Protein AF-A0A9E2PWZ3-F1 (afdb_monomer)

Foldseek 3Di:
DDAAADEDDPVLQVDDLDPPDPDHSVVRVVVVVVCVVVVNVVRHHYDYDDDDDVVVVVVPDDPVVVVVVVVCVVVVPND

Solvent-accessible surface area (backbone atoms only — not comparable to full-atom values): 5124 Å² total; per-residue (Å²): 134,83,90,43,80,43,74,69,61,76,72,60,56,71,56,79,70,61,87,93,46,89,71,55,40,67,58,57,56,54,53,53,47,54,41,50,78,69,64,43,59,89,73,39,46,79,40,83,77,70,82,78,62,64,68,67,55,52,74,79,43,59,68,70,56,55,53,54,51,53,52,40,59,74,69,65,58,84,124

Mean predicted aligned error: 4.08 Å

Radius of gyration: 16.46 Å; Cα contacts (8 Å, |Δi|>4): 44; chains: 1; bounding box: 40×19×44 Å

Nearest PDB structures (foldseek):
  7ao8-assembly1_E  TM=8.966E-01  e=1.446E-02  Homo sapiens
  6fyz-assembly3_C  TM=8.935E-01  e=1.549E-02  Homo sapiens
  6z2k-assembly1_E  TM=9.018E-01  e=4.974E-02  Homo sapiens
  7kbh-assembly2_B  TM=9.070E-01  e=1.133E-01  Homo sapien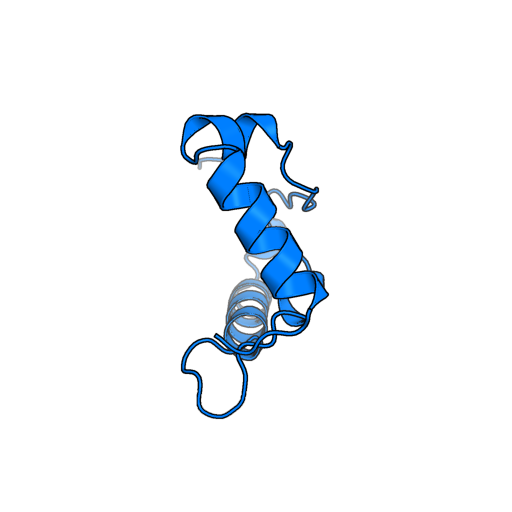s
  3max-assembly1_A  TM=9.044E-01  e=1.598E-01  Homo sapiens

Sequence (79 aa):
MNKTGFLYDERYLLHDTGPYHPEVPARLKVIYNGIKDANLLPMLTLINASLADLKWIEAVHERNYINRFKEACLAGKKI

Structure (mmCIF, N/CA/C/O backbone):
data_AF-A0A9E2PWZ3-F1
#
_entry.id   AF-A0A9E2PWZ3-F1
#
loop_
_atom_site.group_PDB
_atom_site.id
_atom_site.type_symbol
_atom_site.label_atom_id
_atom_site.label_alt_id
_atom_site.label_comp_id
_atom_site.label_asym_id
_atom_site.label_entity_id
_atom_site.label_seq_id
_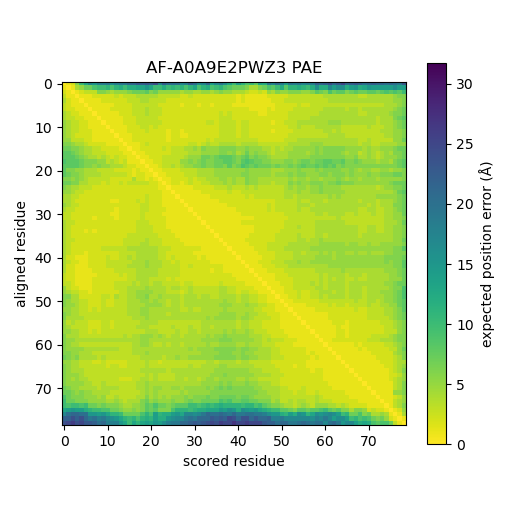atom_site.pdbx_PDB_ins_code
_atom_site.Cartn_x
_atom_site.Cartn_y
_atom_site.Cartn_z
_atom_site.occupancy
_atom_site.B_iso_or_equiv
_atom_site.auth_seq_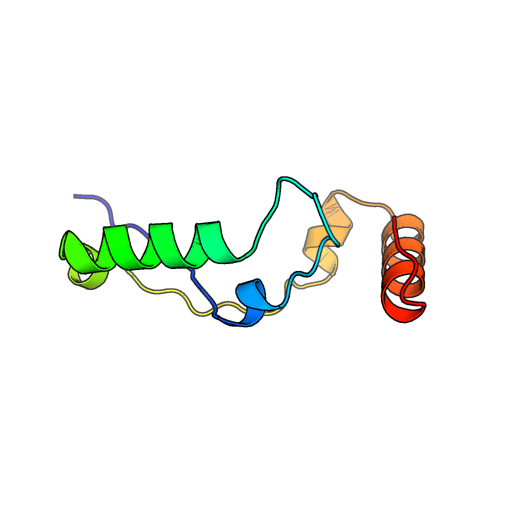id
_atom_site.auth_comp_id
_atom_site.auth_asym_id
_atom_site.auth_atom_id
_atom_site.pdbx_PDB_model_num
ATOM 1 N N . MET A 1 1 ? -4.504 -7.639 25.945 1.00 72.31 1 MET A N 1
ATOM 2 C CA . MET A 1 1 ? -4.765 -7.516 24.496 1.00 72.31 1 MET A CA 1
ATOM 3 C C . MET A 1 1 ? -3.677 -6.629 23.917 1.00 72.3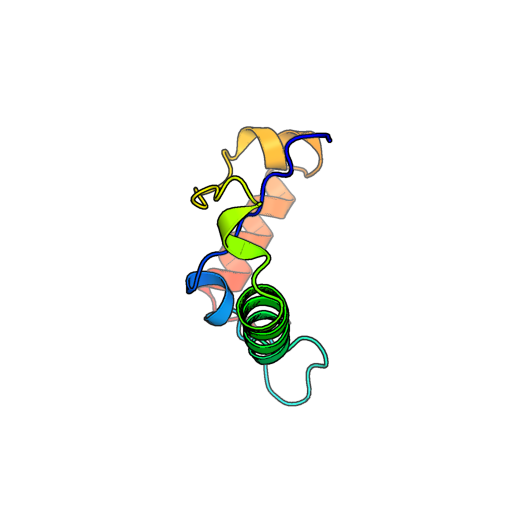1 1 MET A C 1
ATOM 5 O O . MET A 1 1 ? -3.451 -5.559 24.473 1.00 72.31 1 MET A O 1
ATOM 9 N N . ASN A 1 2 ? -2.943 -7.088 22.903 1.00 88.38 2 ASN A N 1
ATOM 10 C CA . ASN A 1 2 ? -1.846 -6.302 22.333 1.00 88.38 2 ASN A CA 1
ATOM 11 C C . ASN A 1 2 ? -2.409 -5.201 21.427 1.00 88.38 2 ASN A C 1
ATOM 13 O O . ASN A 1 2 ? -3.407 -5.413 20.739 1.00 88.38 2 ASN A O 1
ATOM 17 N N . LYS A 1 3 ? -1.778 -4.023 21.434 1.00 94.19 3 LYS A N 1
ATOM 18 C CA . LYS A 1 3 ? -2.130 -2.947 20.500 1.00 94.19 3 LYS A CA 1
ATOM 19 C C . LYS A 1 3 ? -1.737 -3.374 19.086 1.00 94.19 3 LYS A C 1
ATOM 21 O O . LYS A 1 3 ? -0.605 -3.802 18.878 1.00 94.19 3 LYS A O 1
ATOM 26 N N . THR A 1 4 ? -2.658 -3.235 18.137 1.00 97.00 4 THR A N 1
ATOM 27 C CA . THR A 1 4 ? -2.425 -3.567 16.724 1.00 97.00 4 THR A CA 1
ATOM 28 C C . THR A 1 4 ? -2.427 -2.285 15.902 1.00 97.00 4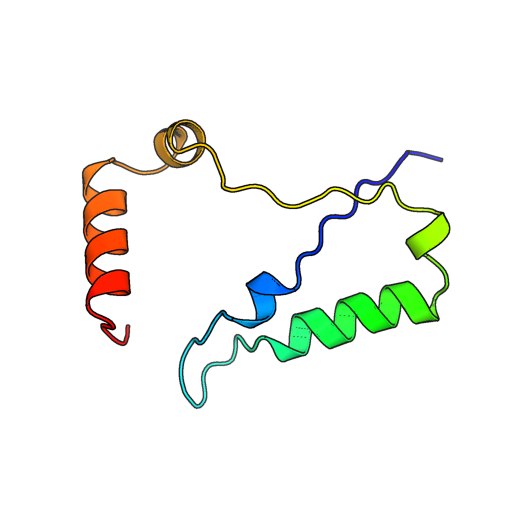 THR A C 1
ATOM 30 O O . THR A 1 4 ? -3.390 -1.521 15.948 1.00 97.00 4 THR A O 1
ATOM 33 N N . GLY A 1 5 ? -1.335 -2.036 15.180 1.00 97.19 5 GLY A N 1
ATOM 34 C CA . GLY A 1 5 ? -1.254 -0.946 14.212 1.00 97.19 5 GLY A CA 1
ATOM 35 C C . GLY A 1 5 ? -1.927 -1.336 12.901 1.00 97.19 5 GLY A C 1
ATOM 36 O O . GLY A 1 5 ? -1.744 -2.455 12.427 1.00 97.19 5 GLY A O 1
ATOM 37 N N . PHE A 1 6 ? -2.685 -0.420 12.309 1.00 97.00 6 PHE A N 1
ATOM 38 C CA . PHE A 1 6 ? -3.316 -0.608 11.010 1.00 97.00 6 PHE A CA 1
ATOM 39 C C . PHE A 1 6 ? -3.012 0.581 10.110 1.00 97.00 6 PHE A C 1
ATOM 41 O O . PHE A 1 6 ? -3.296 1.724 10.462 1.00 97.00 6 PHE A O 1
ATOM 48 N N . LEU A 1 7 ? -2.426 0.303 8.950 1.00 97.19 7 LEU A N 1
ATOM 49 C CA . LEU A 1 7 ? -2.042 1.305 7.970 1.00 97.19 7 LEU A CA 1
ATOM 50 C C . LEU A 1 7 ? -2.827 1.059 6.686 1.00 97.19 7 LEU A C 1
ATOM 52 O O . LEU A 1 7 ? -2.803 -0.033 6.122 1.00 97.19 7 LEU A O 1
ATOM 56 N N . TYR A 1 8 ? -3.512 2.099 6.236 1.00 95.25 8 TYR A N 1
ATOM 57 C CA . TYR A 1 8 ? -4.242 2.141 4.979 1.00 95.25 8 TYR A CA 1
ATOM 58 C C . TYR A 1 8 ? -4.105 3.543 4.396 1.00 95.25 8 TYR A C 1
ATOM 60 O O . TYR A 1 8 ? -4.063 4.524 5.137 1.00 95.25 8 TYR A O 1
ATOM 68 N N . ASP A 1 9 ? -4.061 3.632 3.072 1.00 95.50 9 ASP A N 1
ATOM 69 C CA . ASP A 1 9 ? -4.074 4.899 2.362 1.00 95.50 9 ASP A CA 1
ATOM 70 C C . ASP A 1 9 ? -4.797 4.741 1.024 1.00 95.50 9 ASP A C 1
ATOM 72 O O . ASP A 1 9 ? -4.561 3.782 0.285 1.00 95.50 9 ASP A O 1
ATOM 76 N N . GLU A 1 10 ? -5.675 5.686 0.692 1.00 94.56 10 GLU A N 1
ATOM 77 C CA . GLU A 1 10 ? -6.438 5.646 -0.558 1.00 94.56 10 GLU A CA 1
ATOM 78 C C . GLU A 1 10 ? -5.540 5.757 -1.795 1.00 94.56 10 GLU A C 1
ATOM 80 O O . GLU A 1 10 ? -5.904 5.261 -2.860 1.00 94.56 10 GLU A O 1
ATOM 85 N N . ARG A 1 11 ? -4.333 6.331 -1.668 1.00 95.06 11 ARG A N 1
ATOM 86 C CA . ARG A 1 11 ? -3.353 6.421 -2.762 1.00 95.06 11 ARG A CA 1
ATOM 87 C C . ARG A 1 11 ? -2.936 5.051 -3.290 1.00 95.06 11 ARG A C 1
ATOM 89 O O . ARG A 1 11 ? -2.549 4.948 -4.449 1.00 95.06 11 ARG A O 1
ATOM 96 N N . TYR A 1 12 ? -3.052 3.988 -2.495 1.00 93.69 12 TYR A N 1
ATOM 97 C CA . TYR A 1 12 ? -2.785 2.620 -2.954 1.00 93.69 12 TYR A CA 1
ATOM 98 C C . TYR A 1 12 ? -3.767 2.157 -4.030 1.00 93.69 12 TYR A C 1
ATOM 100 O O . TYR A 1 12 ? -3.463 1.251 -4.801 1.00 93.69 12 TYR A O 1
ATOM 108 N N . LEU A 1 13 ? -4.927 2.808 -4.128 1.00 94.44 13 LEU A N 1
ATOM 109 C CA . LEU A 1 13 ? -5.910 2.521 -5.161 1.00 94.44 13 LEU A CA 1
ATOM 110 C C . LEU A 1 13 ? -5.492 3.034 -6.545 1.00 94.44 13 LEU A C 1
ATOM 112 O O . LEU A 1 13 ? -6.110 2.652 -7.535 1.00 94.44 13 LEU A O 1
ATOM 116 N N . LEU A 1 14 ? -4.456 3.877 -6.612 1.00 91.56 14 LEU A N 1
ATOM 117 C CA . LEU A 1 14 ? -3.879 4.397 -7.854 1.00 91.56 14 LEU A CA 1
ATOM 118 C C . LEU A 1 14 ? -2.901 3.412 -8.513 1.00 91.56 14 LEU A C 1
ATOM 120 O O . LEU A 1 14 ? -2.345 3.723 -9.563 1.00 91.56 14 LEU A O 1
ATOM 124 N N . HIS A 1 15 ? -2.654 2.253 -7.897 1.00 89.19 15 HIS A N 1
ATOM 125 C CA . HIS A 1 15 ? -1.784 1.237 -8.473 1.00 89.19 15 HIS A CA 1
ATOM 126 C C . HIS A 1 15 ? -2.470 0.546 -9.660 1.00 89.19 15 HIS A C 1
ATOM 128 O O . HIS A 1 15 ? -3.316 -0.328 -9.477 1.00 89.19 15 HIS A O 1
ATOM 134 N N . ASP A 1 16 ? -2.117 0.958 -10.876 1.00 86.56 16 ASP A N 1
ATOM 135 C CA . ASP A 1 16 ? -2.579 0.338 -12.117 1.00 86.56 16 ASP A CA 1
ATOM 136 C C . ASP A 1 16 ? -1.522 -0.635 -12.651 1.00 86.56 16 ASP A C 1
ATOM 138 O O . ASP A 1 16 ? -0.427 -0.240 -13.053 1.00 86.56 16 ASP A O 1
ATOM 142 N N . THR A 1 17 ? -1.864 -1.918 -12.636 1.00 87.62 17 THR A N 1
ATOM 143 C CA . THR A 1 17 ? -1.044 -3.034 -13.127 1.00 87.62 17 THR A CA 1
ATOM 144 C C . THR A 1 17 ? -1.403 -3.436 -14.560 1.00 87.62 17 THR A C 1
ATOM 146 O O . THR A 1 17 ? -0.787 -4.337 -15.127 1.00 87.62 17 THR A O 1
ATOM 149 N N . GLY A 1 18 ? -2.371 -2.754 -15.179 1.00 87.56 18 GLY A N 1
ATOM 150 C CA . GLY A 1 18 ? -2.846 -3.033 -16.524 1.00 87.56 18 GLY A CA 1
ATOM 151 C C . GLY A 1 18 ? -3.997 -4.047 -16.594 1.00 87.56 18 GLY A C 1
ATOM 152 O O . GLY A 1 18 ? -4.397 -4.665 -15.604 1.00 87.56 18 GLY A O 1
ATOM 153 N N . PRO A 1 19 ? -4.588 -4.213 -17.791 1.00 87.81 19 PRO A N 1
ATOM 154 C CA . PRO A 1 19 ? -5.741 -5.082 -17.985 1.00 87.81 19 PRO A CA 1
ATOM 155 C C . PRO A 1 19 ? -5.379 -6.555 -17.765 1.00 87.81 19 PRO A C 1
ATOM 157 O O . PRO A 1 19 ? -4.292 -6.997 -18.127 1.00 87.81 19 PRO A O 1
ATOM 160 N N . TYR A 1 20 ? -6.332 -7.323 -17.228 1.00 88.12 20 TYR A N 1
ATOM 161 C CA . TYR A 1 20 ? -6.216 -8.764 -16.949 1.00 88.12 20 TYR A CA 1
ATOM 162 C C . TYR A 1 20 ? -5.166 -9.158 -15.896 1.00 88.12 20 TYR A C 1
ATOM 164 O O . TYR A 1 20 ? -4.974 -10.350 -15.652 1.00 88.12 20 TYR A O 1
ATOM 172 N N . HIS A 1 21 ? -4.518 -8.194 -15.238 1.00 90.31 21 HIS A N 1
ATOM 173 C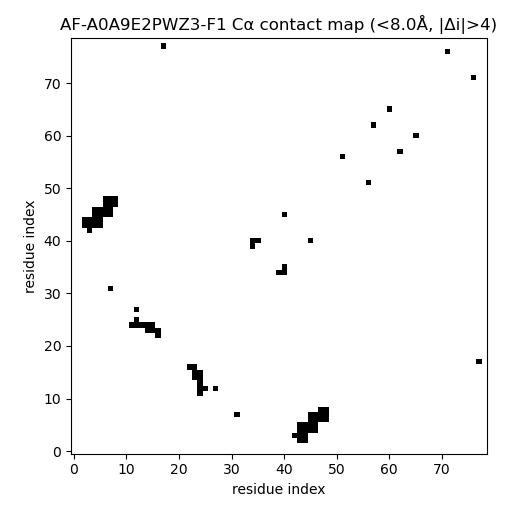 CA . HIS A 1 21 ? -3.583 -8.483 -14.160 1.00 90.31 21 HIS A CA 1
ATOM 174 C C . HIS A 1 21 ? -4.337 -8.946 -12.893 1.00 90.31 21 HIS A C 1
ATOM 176 O O . HIS A 1 21 ? -5.354 -8.347 -12.532 1.00 90.31 21 HIS A O 1
ATOM 182 N N . PRO A 1 22 ? -3.880 -10.004 -12.192 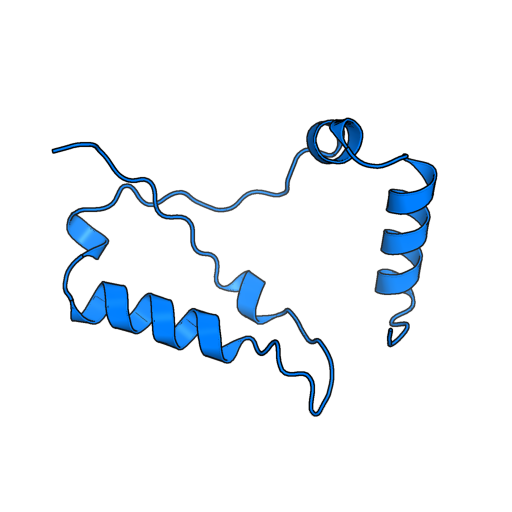1.00 91.75 22 PRO A N 1
ATOM 183 C CA . PRO A 1 22 ? -4.577 -10.528 -11.011 1.00 91.75 22 PRO A CA 1
ATOM 184 C C . PRO A 1 22 ? -4.508 -9.585 -9.801 1.00 91.75 22 PRO A C 1
ATOM 186 O O . PRO A 1 22 ? -5.393 -9.589 -8.944 1.00 91.75 22 PRO A O 1
ATOM 189 N N . GLU A 1 23 ? -3.459 -8.766 -9.712 1.00 92.38 23 GLU A N 1
ATOM 190 C CA . GLU A 1 23 ? -3.357 -7.721 -8.694 1.00 92.38 23 GLU A CA 1
ATOM 191 C C . GLU A 1 23 ? -4.197 -6.508 -9.093 1.00 92.38 23 GLU A C 1
ATOM 193 O O . GLU A 1 23 ? -3.813 -5.766 -9.992 1.00 92.38 23 GLU A O 1
ATOM 198 N N . VAL A 1 24 ? -5.322 -6.302 -8.401 1.00 92.19 24 VAL A N 1
ATOM 199 C CA . VAL A 1 24 ? -6.246 -5.187 -8.650 1.00 92.19 24 VAL A CA 1
ATOM 200 C C . VAL A 1 24 ? -6.501 -4.343 -7.388 1.00 92.19 24 VAL A C 1
ATOM 202 O O . VAL A 1 24 ? -6.715 -4.904 -6.304 1.00 92.19 24 VAL A O 1
ATOM 205 N N . PRO A 1 25 ? -6.594 -3.002 -7.506 1.00 92.94 25 PRO A N 1
ATOM 206 C CA . PRO A 1 25 ? -6.910 -2.088 -6.400 1.00 92.94 25 PRO A CA 1
ATOM 207 C C . PRO A 1 25 ? -8.177 -2.417 -5.607 1.00 92.94 25 PRO A C 1
ATOM 209 O O . PRO A 1 25 ? -8.262 -2.150 -4.407 1.00 92.94 25 PRO A O 1
ATOM 212 N N . ALA A 1 26 ? -9.179 -3.008 -6.266 1.00 92.50 26 ALA A N 1
ATOM 213 C CA . ALA A 1 26 ? -10.468 -3.334 -5.659 1.00 92.50 26 ALA A CA 1
ATOM 214 C C . ALA A 1 26 ? -10.329 -4.232 -4.418 1.00 92.50 26 ALA A C 1
ATOM 216 O O . ALA A 1 26 ? -11.096 -4.080 -3.465 1.00 92.50 26 ALA A O 1
ATOM 217 N N . ARG A 1 27 ? -9.308 -5.103 -4.384 1.00 94.38 27 ARG A N 1
ATOM 218 C CA . ARG A 1 27 ? -9.011 -5.971 -3.237 1.00 94.38 27 ARG A CA 1
ATOM 219 C C . ARG A 1 27 ? -8.831 -5.171 -1.948 1.00 94.38 27 ARG A C 1
ATOM 221 O O . ARG A 1 27 ? -9.336 -5.571 -0.903 1.00 94.38 27 ARG A O 1
ATOM 228 N N . LEU A 1 28 ? -8.142 -4.033 -2.016 1.00 95.62 28 LEU A N 1
ATOM 229 C CA . LEU A 1 28 ? -7.870 -3.210 -0.842 1.00 95.62 28 LEU A CA 1
ATOM 230 C C . LEU A 1 28 ? -9.157 -2.593 -0.270 1.00 95.62 28 LEU A C 1
ATOM 232 O O . LEU A 1 28 ? -9.345 -2.599 0.946 1.00 95.62 28 LEU A O 1
ATOM 236 N N . LYS A 1 29 ? -10.072 -2.137 -1.138 1.00 95.44 29 LYS A N 1
ATOM 237 C CA . LYS A 1 29 ? -11.385 -1.605 -0.725 1.00 95.44 29 LYS A CA 1
ATOM 238 C C . LYS A 1 29 ? -12.212 -2.658 0.007 1.00 95.44 29 LYS A C 1
ATOM 240 O O . LYS A 1 29 ? -12.778 -2.369 1.056 1.00 95.44 29 LYS A O 1
ATOM 245 N N . VAL A 1 30 ? -12.257 -3.877 -0.534 1.00 96.75 30 VAL A N 1
ATOM 246 C CA . VAL A 1 30 ? -13.008 -4.991 0.066 1.00 96.75 30 VAL A CA 1
ATOM 247 C C . VAL A 1 30 ? -12.471 -5.321 1.460 1.00 96.75 30 VAL A C 1
ATOM 249 O O . VAL A 1 30 ? -13.255 -5.454 2.394 1.00 96.75 30 VAL A O 1
ATOM 252 N N . ILE A 1 31 ? -11.145 -5.385 1.626 1.00 96.88 31 ILE A N 1
ATOM 253 C CA . ILE A 1 31 ? -10.517 -5.648 2.929 1.00 96.88 31 ILE A CA 1
ATOM 254 C C . ILE A 1 31 ? -10.838 -4.533 3.932 1.00 96.88 31 ILE A C 1
ATOM 256 O O . ILE A 1 31 ? -11.260 -4.826 5.049 1.00 96.88 31 ILE A O 1
ATOM 260 N N . TYR A 1 32 ? -10.672 -3.265 3.544 1.00 97.06 32 TYR A N 1
ATOM 261 C CA . TYR A 1 32 ? -10.963 -2.133 4.427 1.00 97.06 32 TYR A CA 1
ATOM 262 C C . TYR A 1 32 ? -12.432 -2.121 4.874 1.00 97.06 32 TYR A C 1
ATOM 264 O O . TYR A 1 32 ? -12.714 -1.966 6.063 1.00 97.06 32 TYR A O 1
ATOM 272 N N . ASN A 1 33 ? -13.364 -2.347 3.941 1.00 97.50 33 ASN A N 1
ATOM 273 C CA . ASN A 1 33 ? -14.789 -2.434 4.254 1.00 97.50 33 ASN A CA 1
ATOM 274 C C . ASN A 1 33 ? -15.088 -3.603 5.194 1.00 97.50 33 ASN A C 1
ATOM 276 O O . ASN A 1 33 ? -15.766 -3.396 6.188 1.00 97.50 33 ASN A O 1
ATOM 280 N N . GLY A 1 34 ? -14.503 -4.785 4.978 1.00 98.19 34 GLY A N 1
ATOM 281 C CA . GLY A 1 34 ? -14.677 -5.915 5.895 1.00 98.19 34 GLY A CA 1
ATOM 282 C C . GLY A 1 34 ? -14.221 -5.608 7.329 1.00 98.19 34 GLY A C 1
ATOM 283 O O . GLY A 1 34 ? -14.901 -5.969 8.286 1.00 98.19 34 GLY A O 1
ATOM 284 N N . ILE A 1 35 ? -13.108 -4.885 7.495 1.00 97.56 35 ILE A N 1
ATOM 285 C CA . ILE A 1 35 ? -12.614 -4.439 8.813 1.00 97.56 35 ILE A CA 1
ATOM 286 C C . ILE A 1 35 ? -13.577 -3.425 9.447 1.00 97.56 35 ILE A C 1
ATOM 288 O O . ILE A 1 35 ? -13.845 -3.484 10.651 1.00 97.56 35 ILE A O 1
ATOM 292 N N . LYS A 1 36 ? -14.093 -2.490 8.644 1.00 97.38 36 LYS A N 1
ATOM 293 C CA . LYS A 1 36 ? -15.068 -1.485 9.077 1.00 97.38 36 LYS A CA 1
ATOM 294 C C . LYS A 1 36 ? -16.392 -2.125 9.498 1.00 97.38 36 LYS A C 1
ATOM 296 O O . LYS A 1 36 ? -16.879 -1.822 10.583 1.00 97.38 36 LYS A O 1
ATOM 301 N N . ASP A 1 37 ? -16.934 -3.017 8.677 1.00 98.44 37 ASP A N 1
ATOM 302 C CA . ASP A 1 37 ? -18.227 -3.678 8.880 1.00 98.44 37 ASP A CA 1
ATOM 303 C C . ASP A 1 37 ? -18.190 -4.631 10.082 1.00 98.44 37 ASP A C 1
ATOM 305 O O . ASP A 1 37 ? -19.175 -4.767 10.805 1.00 98.44 37 ASP A O 1
ATOM 309 N N . ALA A 1 38 ? -17.025 -5.221 10.368 1.00 98.06 38 ALA A N 1
ATOM 310 C CA . ALA A 1 38 ? -16.772 -5.988 11.587 1.00 98.06 38 ALA A CA 1
ATOM 311 C C . ALA A 1 38 ? -16.560 -5.113 12.844 1.00 98.06 38 ALA A C 1
ATOM 313 O O . ALA A 1 38 ? -16.273 -5.642 13.917 1.00 98.06 38 ALA A O 1
ATOM 314 N N . ASN A 1 39 ? -16.670 -3.784 12.728 1.00 97.50 39 ASN A N 1
ATOM 315 C CA . ASN A 1 39 ? -16.445 -2.808 13.796 1.00 97.50 39 ASN A CA 1
ATOM 316 C C . ASN A 1 39 ? -15.067 -2.936 14.479 1.00 97.50 39 ASN A C 1
ATOM 318 O O . ASN A 1 39 ? -14.925 -2.712 15.681 1.00 97.50 39 ASN A O 1
ATOM 322 N N . LEU A 1 40 ? -14.034 -3.296 13.710 1.00 96.81 40 LEU A N 1
ATOM 323 C CA . LEU A 1 40 ? -12.675 -3.473 14.230 1.00 96.81 40 LEU A CA 1
ATOM 324 C C . LEU A 1 40 ? -11.865 -2.175 14.230 1.00 96.81 40 LEU A C 1
ATOM 326 O O . LEU A 1 40 ? -10.941 -2.047 15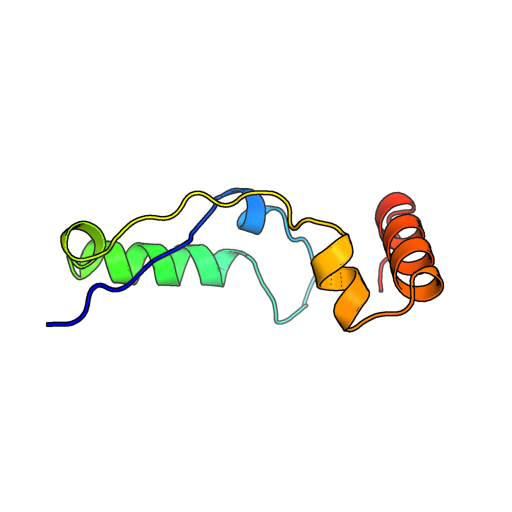.026 1.00 96.81 40 LEU A O 1
ATOM 330 N N . LEU A 1 41 ? -12.206 -1.192 13.387 1.00 96.56 41 LEU A N 1
ATOM 331 C CA . LEU A 1 41 ? -11.472 0.081 13.304 1.00 96.56 41 LEU A CA 1
ATOM 332 C C . LEU A 1 41 ? -11.280 0.782 14.667 1.00 96.56 41 LEU A C 1
ATOM 334 O O . LEU A 1 41 ? -10.158 1.210 14.929 1.00 96.56 41 LEU A O 1
ATOM 338 N N . PRO A 1 42 ? -12.282 0.853 15.571 1.00 96.31 42 PRO A N 1
ATOM 339 C CA . PRO A 1 42 ? -12.101 1.459 16.895 1.00 96.31 42 PRO A CA 1
ATOM 340 C C . PRO A 1 42 ? -11.123 0.705 17.811 1.00 96.31 42 PRO A C 1
ATOM 342 O O . PRO A 1 42 ? -10.664 1.258 18.807 1.00 96.31 42 PRO A O 1
ATOM 345 N N . MET A 1 43 ? -10.811 -0.558 17.501 1.00 96.06 43 MET A N 1
ATOM 346 C CA . MET A 1 43 ? -9.883 -1.398 18.265 1.00 96.06 43 MET A CA 1
ATOM 347 C C . MET A 1 43 ? -8.434 -1.299 17.759 1.00 96.06 43 MET A C 1
ATOM 349 O O . MET A 1 43 ? -7.532 -1.886 18.361 1.00 96.06 43 MET A O 1
ATOM 353 N N . LEU A 1 44 ? -8.206 -0.590 16.650 1.00 96.81 44 LEU A N 1
ATOM 354 C CA . LEU A 1 44 ? -6.920 -0.493 15.967 1.00 96.81 44 LEU A CA 1
ATOM 355 C C . LEU A 1 44 ? -6.283 0.883 16.177 1.00 96.81 44 LEU A C 1
ATOM 357 O O . LEU A 1 44 ? -6.958 1.909 16.232 1.00 96.81 44 LEU A O 1
ATOM 361 N N . THR A 1 45 ? -4.953 0.914 16.220 1.00 97.19 45 THR A N 1
ATOM 362 C CA . THR A 1 45 ? -4.198 2.165 16.115 1.00 97.19 45 THR A CA 1
ATOM 363 C C . THR A 1 45 ? -4.003 2.484 14.639 1.00 97.19 45 THR A C 1
ATOM 365 O O . THR A 1 45 ? -3.200 1.829 13.973 1.00 97.19 45 THR A O 1
ATOM 368 N N . LEU A 1 46 ? -4.719 3.482 14.123 1.00 96.12 46 LEU A N 1
ATOM 369 C CA . LEU A 1 46 ? -4.569 3.915 12.734 1.00 96.12 46 LEU A CA 1
ATOM 370 C C . LEU A 1 46 ? -3.234 4.641 12.534 1.00 96.12 46 LEU A C 1
ATOM 372 O O . LEU A 1 46 ? -2.890 5.555 13.284 1.00 96.12 46 LEU A O 1
ATOM 376 N N . ILE A 1 47 ? -2.486 4.227 11.516 1.00 97.31 47 ILE A N 1
ATOM 377 C CA . ILE A 1 47 ? -1.184 4.782 11.152 1.00 97.31 47 ILE A CA 1
ATOM 378 C C . ILE A 1 47 ? -1.312 5.415 9.770 1.00 97.31 47 ILE A C 1
ATOM 380 O O . ILE A 1 47 ? -1.703 4.751 8.810 1.00 97.31 47 ILE A O 1
ATOM 384 N N . ASN A 1 48 ? -0.952 6.693 9.667 1.00 94.88 48 ASN A N 1
ATOM 385 C CA . ASN A 1 48 ? -0.904 7.386 8.385 1.00 94.88 48 ASN A CA 1
ATOM 386 C C . ASN A 1 48 ? 0.286 6.894 7.561 1.00 94.88 48 ASN A C 1
ATOM 388 O O . ASN A 1 48 ? 1.408 6.811 8.066 1.00 94.88 48 ASN A O 1
ATOM 392 N N . ALA A 1 49 ? 0.055 6.620 6.280 1.00 95.75 49 ALA A N 1
ATOM 393 C CA . ALA A 1 49 ? 1.131 6.269 5.371 1.00 95.75 49 ALA A CA 1
ATOM 394 C C . ALA A 1 49 ? 1.991 7.493 5.028 1.00 95.75 49 ALA A C 1
ATOM 396 O O . ALA A 1 49 ? 1.496 8.554 4.636 1.00 95.75 49 ALA A O 1
ATOM 397 N N . SER A 1 50 ? 3.304 7.316 5.092 1.00 94.88 50 SER A N 1
ATOM 398 C CA . SER A 1 50 ? 4.294 8.259 4.581 1.00 94.88 50 SER A CA 1
ATOM 399 C C . SER A 1 50 ? 5.113 7.604 3.472 1.00 94.88 50 SER A C 1
ATOM 401 O O . SER A 1 50 ? 5.106 6.383 3.303 1.00 94.88 50 SER A O 1
ATOM 403 N N . LEU A 1 51 ? 5.808 8.423 2.681 1.00 92.94 51 LEU A N 1
ATOM 404 C CA . LEU A 1 51 ? 6.801 7.892 1.755 1.00 92.94 51 LEU A CA 1
ATOM 405 C C . LEU A 1 51 ? 7.907 7.202 2.554 1.00 92.94 51 LEU A C 1
ATOM 407 O O . LEU A 1 51 ? 8.393 7.745 3.548 1.00 92.94 51 LEU A O 1
ATOM 411 N N . ALA A 1 52 ? 8.304 6.013 2.103 1.00 92.50 52 ALA A N 1
ATOM 412 C CA . ALA A 1 52 ? 9.440 5.321 2.684 1.00 92.50 52 ALA A CA 1
ATOM 413 C C . ALA A 1 52 ? 10.712 6.148 2.458 1.00 92.50 52 ALA A C 1
ATOM 415 O O . ALA A 1 52 ? 10.988 6.587 1.339 1.00 92.50 52 ALA A O 1
ATOM 416 N N . ASP A 1 53 ? 11.492 6.343 3.522 1.00 95.75 53 ASP A N 1
ATOM 417 C CA . ASP A 1 53 ? 12.840 6.890 3.398 1.00 95.75 53 ASP A CA 1
ATOM 418 C C . ASP A 1 53 ? 13.678 5.934 2.543 1.00 95.75 53 ASP A C 1
ATOM 420 O O . ASP A 1 53 ? 13.695 4.718 2.764 1.00 95.75 53 ASP A O 1
ATOM 424 N N . LEU A 1 54 ? 14.369 6.500 1.557 1.00 95.38 54 LEU A N 1
ATOM 425 C CA . LEU A 1 54 ? 15.128 5.754 0.572 1.00 95.38 54 LEU A CA 1
ATOM 426 C C . LEU A 1 54 ? 16.183 4.855 1.219 1.00 95.38 54 LEU A C 1
ATOM 428 O O . LEU A 1 54 ? 16.394 3.754 0.724 1.00 95.38 54 LEU A O 1
ATOM 432 N N . LYS A 1 55 ? 16.753 5.254 2.364 1.00 97.06 55 LYS A N 1
ATOM 433 C CA . LYS A 1 55 ? 17.741 4.437 3.088 1.00 97.06 55 LYS A CA 1
ATOM 434 C C . LYS A 1 55 ? 17.223 3.041 3.457 1.00 97.06 55 LYS A C 1
ATOM 436 O O . LYS A 1 55 ? 18.005 2.100 3.530 1.00 97.06 55 LYS A O 1
ATOM 441 N N . TRP A 1 56 ? 15.913 2.893 3.688 1.00 97.50 56 TRP A N 1
ATOM 442 C CA . TRP A 1 56 ? 15.307 1.604 4.042 1.00 97.50 56 TRP A CA 1
ATOM 443 C C . TRP A 1 56 ? 15.177 0.680 2.837 1.00 97.50 56 TRP A C 1
ATOM 445 O O . TRP A 1 56 ? 15.370 -0.523 2.964 1.00 97.50 56 TRP A O 1
ATOM 455 N N . ILE A 1 57 ? 14.899 1.248 1.665 1.00 97.06 57 ILE A N 1
ATOM 456 C CA . ILE A 1 57 ? 14.932 0.520 0.391 1.00 97.06 57 ILE A CA 1
ATOM 457 C C . ILE A 1 57 ? 16.394 0.154 0.067 1.00 97.06 57 ILE A C 1
ATOM 459 O O . ILE A 1 57 ? 16.682 -0.967 -0.351 1.00 97.06 57 ILE A O 1
ATOM 463 N N . GLU A 1 58 ? 17.299 1.091 0.373 1.00 97.88 58 GLU A N 1
ATOM 464 C CA . GLU A 1 58 ? 18.769 1.017 0.386 1.00 97.88 58 GLU A CA 1
ATOM 465 C C . GLU A 1 58 ? 19.334 -0.264 1.006 1.00 97.88 58 GLU A C 1
ATOM 467 O O . GLU A 1 58 ? 20.301 -0.862 0.541 1.00 97.88 58 GLU A O 1
ATOM 472 N N . ALA A 1 59 ? 18.710 -0.671 2.109 1.00 98.06 59 ALA A N 1
ATOM 473 C CA . ALA A 1 59 ? 19.176 -1.776 2.931 1.00 98.06 59 ALA A CA 1
ATOM 474 C C . ALA A 1 59 ? 19.026 -3.152 2.259 1.00 98.06 59 ALA A C 1
ATOM 476 O O . ALA A 1 59 ? 19.624 -4.118 2.730 1.00 98.06 59 ALA A O 1
ATOM 477 N N . VAL A 1 60 ? 18.222 -3.256 1.193 1.00 97.94 60 VAL A N 1
ATOM 478 C CA . VAL A 1 60 ? 17.904 -4.531 0.522 1.00 97.94 60 VAL A CA 1
ATOM 479 C C . VAL A 1 60 ? 18.183 -4.479 -0.983 1.00 97.94 60 VAL A C 1
ATOM 481 O O . VAL A 1 60 ? 18.508 -5.504 -1.581 1.00 97.94 60 VAL A O 1
ATOM 484 N N . HIS A 1 61 ? 18.071 -3.307 -1.612 1.00 97.88 61 HIS A N 1
ATOM 485 C CA . HIS A 1 61 ? 18.218 -3.151 -3.058 1.00 97.88 61 HIS A CA 1
ATOM 486 C C . HIS A 1 61 ? 19.398 -2.254 -3.425 1.00 97.88 61 HIS A C 1
ATOM 488 O O . HIS A 1 61 ? 19.610 -1.208 -2.824 1.00 97.88 61 HIS A O 1
ATOM 494 N N . GLU A 1 62 ? 20.129 -2.597 -4.485 1.00 98.06 62 GLU A N 1
ATOM 495 C CA . GLU A 1 62 ? 21.165 -1.705 -5.002 1.00 98.06 62 GLU A CA 1
ATOM 496 C C . GLU A 1 62 ? 20.574 -0.398 -5.547 1.00 98.06 62 GLU A C 1
ATOM 498 O O . GLU A 1 62 ? 19.561 -0.389 -6.257 1.00 98.06 62 GLU A O 1
ATOM 503 N N . ARG A 1 63 ? 21.277 0.717 -5.316 1.00 96.94 63 ARG A N 1
ATOM 504 C CA . ARG A 1 63 ? 20.880 2.046 -5.807 1.00 96.94 63 ARG A CA 1
ATOM 505 C C . ARG A 1 63 ? 20.623 2.071 -7.319 1.00 96.94 63 ARG A C 1
ATOM 507 O O . ARG A 1 63 ? 19.674 2.711 -7.772 1.00 96.94 63 ARG A O 1
ATOM 514 N N . ASN A 1 64 ? 21.428 1.346 -8.098 1.00 97.56 64 ASN A N 1
ATOM 515 C CA . ASN A 1 64 ? 21.276 1.258 -9.553 1.00 97.56 64 ASN A CA 1
ATOM 516 C C . ASN A 1 64 ? 19.951 0.603 -9.968 1.00 97.56 64 ASN A C 1
ATOM 518 O O . ASN A 1 64 ? 19.319 1.057 -10.923 1.00 97.56 64 ASN A O 1
ATOM 522 N N . TYR A 1 65 ? 19.509 -0.431 -9.248 1.00 97.25 65 TYR A N 1
ATOM 523 C CA . TYR A 1 65 ? 18.217 -1.070 -9.494 1.00 97.25 65 TYR A CA 1
ATOM 524 C C . TYR A 1 65 ? 17.063 -0.107 -9.200 1.00 97.25 65 TYR A C 1
ATOM 526 O O . TYR A 1 65 ? 16.180 0.062 -10.040 1.00 97.25 65 TYR A O 1
ATOM 534 N N . ILE A 1 66 ? 17.113 0.588 -8.060 1.00 96.62 66 ILE A N 1
ATOM 535 C CA . ILE A 1 66 ? 16.075 1.548 -7.660 1.00 96.62 66 ILE A CA 1
ATOM 536 C C . ILE A 1 66 ? 15.932 2.665 -8.699 1.00 96.62 66 ILE A C 1
ATOM 538 O O . ILE A 1 66 ? 14.819 2.984 -9.118 1.00 96.62 66 ILE A O 1
ATOM 542 N N . ASN A 1 67 ? 17.053 3.230 -9.155 1.00 96.00 67 ASN A N 1
ATOM 543 C CA . ASN A 1 67 ? 17.048 4.275 -10.176 1.00 96.00 67 ASN A CA 1
ATOM 544 C C . ASN A 1 67 ? 16.443 3.766 -11.490 1.00 96.00 67 ASN A C 1
ATOM 546 O O . ASN A 1 67 ? 15.548 4.399 -12.040 1.00 96.00 67 ASN A O 1
ATOM 550 N N . ARG A 1 68 ? 16.867 2.588 -11.965 1.00 96.38 68 ARG A N 1
ATOM 551 C CA . ARG A 1 68 ? 16.308 1.979 -13.182 1.00 96.38 68 ARG A CA 1
ATOM 552 C C . ARG A 1 68 ? 14.804 1.726 -13.078 1.00 96.38 68 ARG A C 1
ATOM 554 O O . ARG A 1 68 ? 14.091 1.955 -14.051 1.00 96.38 68 ARG A O 1
ATOM 561 N N . PHE A 1 69 ? 14.332 1.253 -11.925 1.00 94.19 69 PHE A N 1
ATOM 562 C CA . PHE A 1 69 ? 12.909 1.025 -11.679 1.00 94.19 69 PHE A CA 1
ATOM 563 C C . PHE A 1 69 ? 12.122 2.339 -11.716 1.00 94.19 69 PHE A C 1
ATOM 565 O O . PHE A 1 69 ? 11.115 2.436 -12.413 1.00 94.19 69 PHE A O 1
ATOM 572 N N . LYS A 1 70 ? 12.629 3.382 -11.049 1.00 93.00 70 LYS A N 1
ATOM 573 C CA . LYS A 1 70 ? 12.024 4.719 -11.066 1.00 93.00 70 LYS A CA 1
ATOM 574 C C . LYS A 1 70 ? 11.882 5.266 -12.490 1.00 93.00 70 LYS A C 1
ATOM 576 O O . LYS A 1 70 ? 10.802 5.732 -12.846 1.00 93.00 70 LYS A O 1
ATOM 581 N N . GLU A 1 71 ? 12.933 5.176 -13.303 1.00 94.88 71 GLU A N 1
ATOM 582 C CA . GLU A 1 71 ? 12.896 5.629 -14.700 1.00 94.88 71 GLU A CA 1
ATOM 583 C C . GLU A 1 71 ? 11.894 4.829 -15.547 1.00 94.88 71 GLU A C 1
ATOM 585 O O . GLU A 1 71 ? 11.177 5.402 -16.366 1.00 94.88 71 GLU A O 1
ATOM 590 N N . ALA A 1 72 ? 11.786 3.513 -15.331 1.00 91.94 72 ALA A N 1
ATOM 591 C CA . ALA A 1 72 ? 10.797 2.688 -16.024 1.00 91.94 72 ALA A CA 1
ATOM 592 C C . ALA A 1 72 ? 9.354 3.121 -15.704 1.00 91.94 72 ALA A C 1
ATOM 594 O O . ALA A 1 72 ? 8.541 3.233 -16.624 1.00 91.94 72 ALA A O 1
ATOM 595 N N . CYS A 1 73 ? 9.062 3.426 -14.433 1.00 88.19 73 CYS A N 1
ATOM 596 C CA . CYS A 1 73 ? 7.756 3.933 -14.013 1.00 88.19 73 CYS A CA 1
ATOM 597 C C . CYS A 1 73 ? 7.448 5.312 -14.616 1.00 88.19 73 CYS A C 1
ATOM 599 O O . CYS A 1 73 ? 6.351 5.517 -15.127 1.00 88.19 73 CYS A O 1
ATOM 601 N N . LEU A 1 74 ? 8.409 6.247 -14.602 1.00 89.00 74 LEU A N 1
ATOM 602 C CA . LEU A 1 74 ? 8.233 7.587 -15.187 1.00 89.00 74 LEU A CA 1
ATOM 603 C C . LEU A 1 74 ? 8.005 7.540 -16.702 1.00 89.00 74 LEU A C 1
ATOM 605 O O . LEU A 1 74 ? 7.231 8.331 -17.234 1.00 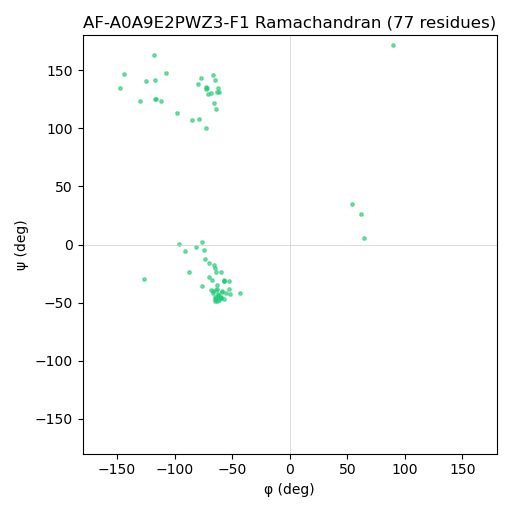89.00 74 LEU A O 1
ATOM 609 N N . ALA A 1 75 ? 8.640 6.591 -17.388 1.00 90.81 75 ALA A N 1
ATOM 610 C CA . ALA A 1 75 ? 8.451 6.368 -18.816 1.00 90.81 75 ALA A CA 1
ATOM 611 C C . ALA A 1 75 ? 7.116 5.680 -19.164 1.00 90.81 75 ALA A C 1
ATOM 613 O O . ALA A 1 75 ? 6.834 5.480 -20.346 1.00 90.81 75 ALA A O 1
ATOM 614 N N . GLY A 1 76 ? 6.317 5.267 -18.170 1.00 82.56 76 GLY A N 1
ATOM 615 C CA . GLY A 1 76 ? 5.068 4.536 -18.391 1.00 82.56 76 GLY A CA 1
ATOM 616 C C . GLY A 1 76 ? 5.275 3.186 -19.082 1.00 82.56 76 GLY A C 1
ATOM 617 O O . GLY A 1 76 ? 4.382 2.710 -19.787 1.00 82.56 76 GLY A O 1
ATOM 618 N N . LYS A 1 77 ? 6.460 2.574 -18.931 1.00 71.06 77 LYS A N 1
ATOM 619 C CA . LYS A 1 77 ? 6.717 1.249 -19.496 1.00 71.06 77 LYS A CA 1
ATOM 620 C C . LYS A 1 77 ? 5.783 0.251 -18.825 1.00 71.06 77 LYS A C 1
ATOM 622 O O . LYS A 1 77 ? 5.888 0.015 -17.625 1.00 71.06 77 LYS A O 1
ATOM 627 N N . LYS A 1 78 ? 4.895 -0.344 -19.618 1.00 62.94 78 LYS A N 1
ATOM 628 C CA . LYS A 1 78 ? 4.151 -1.531 -19.201 1.00 62.94 78 LYS A CA 1
ATOM 629 C C . LYS A 1 78 ? 5.167 -2.661 -19.037 1.00 62.94 78 LYS A C 1
ATOM 631 O O . LYS A 1 78 ? 5.936 -2.910 -19.967 1.00 62.94 78 LYS A O 1
ATOM 636 N N . ILE A 1 79 ? 5.226 -3.228 -17.837 1.00 56.31 79 ILE A N 1
ATOM 637 C CA . ILE A 1 79 ? 6.046 -4.402 -17.515 1.00 56.31 79 ILE A CA 1
ATOM 638 C C . ILE A 1 79 ? 5.255 -5.644 -17.913 1.00 56.31 79 ILE A C 1
ATOM 640 O O . ILE A 1 79 ? 4.024 -5.628 -17.691 1.00 56.31 79 ILE A O 1
#

Secondary structure (DSSP, 8-state):
----EEE--GGGGG----TT-S--THHHHHHHHHHHHTT-GGGSEEE---PPPHHHHHTTS-HHHHHHHHHHHHTT---

pLDDT: mean 93.11, std 7.32, range [56.31, 98.44]